Protein AF-A0A2R5EYV7-F1 (afdb_monomer)

Solvent-accessible surface area (backbone atoms only — not comparable to full-atom values): 8363 Å² total; per-residue (Å²): 87,67,22,79,66,60,85,45,44,35,50,74,49,74,46,53,93,52,94,85,43,70,82,85,53,56,38,84,47,73,46,68,49,42,72,44,98,85,73,46,80,43,66,80,74,88,76,57,93,84,57,88,71,84,75,57,55,58,73,84,78,84,57,76,91,74,38,46,76,32,93,91,77,49,80,28,80,89,76,71,81,70,74,93,64,77,94,73,91,72,91,82,86,85,89,82,85,83,87,81,86,62,95,78,89,81,89,85,85,85,84,91,70,81,88,130

Organism: NCBI:txid171404

Structure (mmCIF, N/CA/C/O backbone):
data_AF-A0A2R5EYV7-F1
#
_entry.id   AF-A0A2R5EYV7-F1
#
loop_
_atom_site.group_PDB
_atom_site.id
_atom_site.type_symbol
_atom_site.label_atom_id
_atom_site.label_alt_id
_atom_site.label_comp_id
_atom_site.label_asym_id
_atom_site.label_entity_id
_atom_site.label_seq_id
_atom_site.pdbx_PDB_ins_code
_atom_site.Cartn_x
_atom_site.Cartn_y
_atom_site.Cartn_z
_atom_site.occupancy
_atom_site.B_iso_or_equiv
_atom_site.auth_seq_id
_atom_site.auth_comp_id
_atom_site.auth_asym_id
_atom_site.auth_atom_id
_atom_site.pdbx_PDB_model_num
ATOM 1 N N . MET A 1 1 ? 11.777 6.879 -6.124 1.00 89.62 1 MET A N 1
ATOM 2 C CA . MET A 1 1 ? 10.976 7.570 -5.090 1.00 89.62 1 MET A CA 1
ATOM 3 C C . MET A 1 1 ? 10.982 6.688 -3.865 1.00 89.62 1 MET A C 1
ATOM 5 O O . MET A 1 1 ? 10.814 5.491 -4.036 1.00 89.62 1 MET A O 1
ATOM 9 N N . LYS A 1 2 ? 11.209 7.239 -2.675 1.00 93.44 2 LYS A N 1
ATOM 10 C CA . LYS A 1 2 ? 11.109 6.459 -1.438 1.00 93.44 2 LYS A CA 1
ATOM 11 C C . LYS A 1 2 ? 9.658 6.385 -0.973 1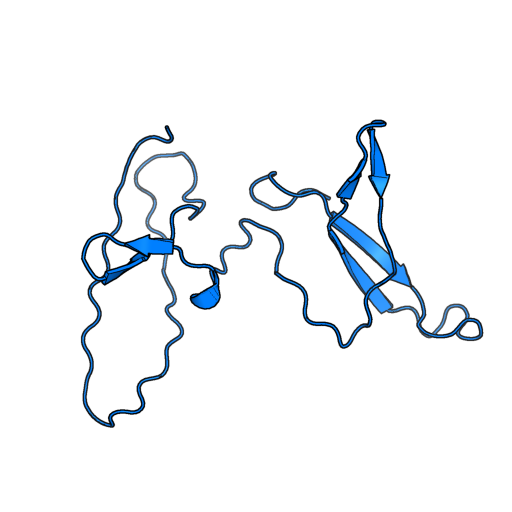.00 93.44 2 LYS A C 1
ATOM 13 O O . LYS A 1 2 ? 8.890 7.310 -1.250 1.00 93.44 2 LYS A O 1
ATOM 18 N N . SER A 1 3 ? 9.295 5.298 -0.303 1.00 92.81 3 SER A N 1
ATOM 19 C CA . SER A 1 3 ? 8.058 5.227 0.477 1.00 92.81 3 SER A CA 1
ATOM 20 C C . SER A 1 3 ? 8.075 6.253 1.626 1.00 92.81 3 SER A C 1
ATOM 22 O O . SER A 1 3 ? 9.154 6.716 2.011 1.00 92.81 3 SER A O 1
ATOM 24 N N . PRO A 1 4 ? 6.908 6.644 2.173 1.00 87.62 4 PRO A N 1
ATOM 25 C CA . PRO A 1 4 ? 6.814 7.554 3.318 1.00 87.62 4 PRO A CA 1
ATOM 26 C C . PRO A 1 4 ? 7.701 7.213 4.524 1.00 87.62 4 PRO A C 1
ATOM 28 O O . PRO A 1 4 ? 8.238 8.120 5.153 1.00 87.62 4 PRO A O 1
ATOM 31 N N . ASP A 1 5 ? 7.873 5.929 4.834 1.00 83.19 5 ASP A N 1
ATOM 32 C CA . ASP A 1 5 ? 8.739 5.441 5.918 1.00 83.19 5 ASP A CA 1
ATOM 33 C C . ASP A 1 5 ? 10.203 5.215 5.485 1.00 83.19 5 ASP A C 1
ATOM 35 O O . ASP A 1 5 ? 11.051 4.859 6.298 1.00 83.19 5 ASP A O 1
ATOM 39 N N . GLY A 1 6 ? 10.519 5.419 4.203 1.00 89.19 6 GLY A N 1
ATOM 40 C CA . GLY A 1 6 ? 11.861 5.280 3.640 1.00 89.19 6 GLY A CA 1
ATOM 41 C C . GLY A 1 6 ? 12.347 3.843 3.423 1.00 89.19 6 GLY A C 1
ATOM 42 O O . GLY A 1 6 ? 13.471 3.674 2.939 1.00 89.19 6 GLY A O 1
ATOM 43 N N . THR A 1 7 ? 11.541 2.826 3.741 1.00 89.44 7 THR A N 1
ATOM 44 C CA . THR A 1 7 ? 11.950 1.409 3.701 1.00 89.44 7 THR A CA 1
ATOM 45 C C . THR A 1 7 ? 11.947 0.813 2.293 1.00 89.44 7 THR A C 1
ATOM 47 O O . THR A 1 7 ? 12.676 -0.141 2.023 1.00 89.44 7 THR A O 1
ATOM 50 N N . GLU A 1 8 ? 11.200 1.410 1.363 1.00 94.94 8 GLU A N 1
ATOM 51 C CA . GLU A 1 8 ? 11.050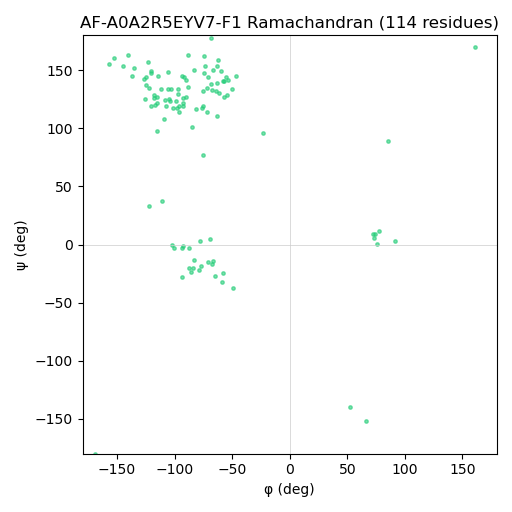 0.922 -0.004 1.00 94.94 8 GLU A CA 1
ATOM 52 C C . GLU A 1 8 ? 11.507 1.950 -1.044 1.00 94.94 8 GLU A C 1
ATOM 54 O O . GLU A 1 8 ? 11.327 3.163 -0.897 1.00 94.94 8 GLU A O 1
ATOM 59 N N . ASP A 1 9 ? 12.030 1.449 -2.163 1.00 96.50 9 ASP A N 1
ATOM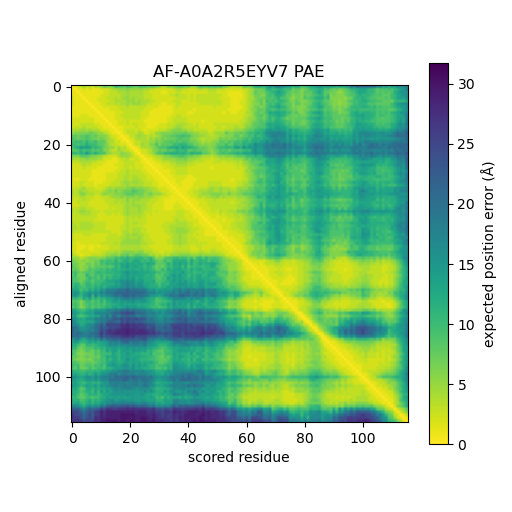 60 C CA . ASP A 1 9 ? 12.232 2.222 -3.385 1.00 96.50 9 ASP A CA 1
ATOM 61 C C . ASP A 1 9 ? 11.166 1.885 -4.416 1.00 96.50 9 ASP A C 1
ATOM 63 O O . ASP A 1 9 ? 10.918 0.728 -4.730 1.00 96.50 9 ASP A O 1
ATOM 67 N N . TRP A 1 10 ? 10.596 2.916 -5.017 1.00 96.31 10 TRP A N 1
ATOM 68 C CA . TRP A 1 10 ? 9.567 2.819 -6.038 1.00 96.31 10 TRP A CA 1
ATOM 69 C C . TRP A 1 10 ? 9.974 3.575 -7.297 1.00 96.31 10 TRP A C 1
ATOM 71 O O . TRP A 1 10 ? 10.566 4.662 -7.238 1.00 96.31 10 TRP A O 1
ATOM 81 N N . ILE A 1 11 ? 9.592 3.037 -8.451 1.00 95.31 11 ILE A N 1
ATOM 82 C CA . ILE A 1 11 ? 9.623 3.751 -9.726 1.00 95.31 11 ILE A CA 1
ATOM 83 C C . ILE A 1 11 ? 8.200 4.123 -10.124 1.00 95.31 11 ILE A C 1
ATOM 85 O O . ILE A 1 11 ? 7.293 3.297 -10.067 1.00 95.31 11 ILE A O 1
ATOM 89 N N . VAL A 1 12 ? 8.020 5.370 -10.553 1.00 94.19 12 VAL A N 1
ATOM 90 C CA . VAL A 1 12 ? 6.780 5.866 -11.152 1.00 94.19 12 VAL A CA 1
ATOM 91 C C . VAL A 1 12 ? 7.106 6.299 -12.569 1.00 94.19 12 VAL A C 1
ATOM 93 O O . VAL A 1 12 ? 8.075 7.025 -12.788 1.00 94.19 12 VAL A O 1
ATOM 96 N N . TYR A 1 13 ? 6.334 5.824 -13.538 1.00 93.56 13 TYR A N 1
ATOM 97 C CA . TYR A 1 13 ? 6.639 6.036 -14.947 1.00 93.56 13 TYR A CA 1
ATOM 98 C C . TYR A 1 13 ? 5.380 6.023 -15.811 1.00 93.56 13 TYR A C 1
ATOM 100 O O . TYR A 1 13 ? 4.331 5.507 -15.427 1.00 93.56 13 TYR A O 1
ATOM 108 N N . HIS A 1 14 ? 5.497 6.594 -17.008 1.00 92.94 14 HIS A N 1
ATOM 109 C CA . HIS A 1 14 ? 4.475 6.492 -18.040 1.00 92.94 14 HIS A CA 1
ATOM 110 C C . HIS A 1 14 ? 4.825 5.372 -19.014 1.00 92.94 14 HIS A C 1
ATOM 112 O O . HIS A 1 14 ? 5.928 5.351 -19.555 1.00 92.94 14 HIS A O 1
ATOM 118 N N . ALA A 1 15 ? 3.874 4.480 -19.284 1.00 91.06 15 ALA A N 1
ATOM 119 C CA . ALA A 1 15 ? 4.027 3.442 -20.299 1.00 91.06 15 ALA A CA 1
ATOM 120 C C . ALA A 1 15 ? 2.711 3.156 -21.022 1.00 91.06 15 ALA A C 1
ATOM 122 O O . ALA A 1 15 ? 1.624 3.339 -20.467 1.00 91.06 15 ALA A O 1
ATOM 123 N N . THR A 1 16 ? 2.815 2.683 -22.258 1.00 91.56 16 THR A N 1
ATOM 124 C CA . THR A 1 16 ? 1.686 2.160 -23.029 1.00 91.56 16 THR A CA 1
ATOM 125 C C . THR A 1 16 ? 1.499 0.668 -22.765 1.00 91.56 16 THR A C 1
ATOM 127 O O . THR A 1 16 ? 2.383 0.016 -22.208 1.00 91.56 16 THR A O 1
ATOM 130 N N . SER A 1 17 ? 0.330 0.124 -23.108 1.00 88.56 17 SER A N 1
ATOM 131 C CA . SER A 1 17 ? 0.088 -1.326 -23.024 1.00 88.56 17 SER A CA 1
ATOM 132 C C . SER A 1 17 ? 0.373 -2.028 -24.352 1.00 88.56 17 SER A C 1
ATOM 134 O O . SER A 1 17 ? 0.739 -3.200 -24.350 1.00 88.56 17 SER A O 1
ATOM 136 N N . GLY A 1 18 ? 0.231 -1.320 -25.475 1.00 86.19 18 GLY A N 1
ATOM 137 C CA . GLY A 1 18 ? 0.575 -1.794 -26.809 1.00 86.19 18 GLY A CA 1
ATOM 138 C C . GLY A 1 18 ? 1.857 -1.162 -27.351 1.00 86.19 18 GLY A C 1
ATOM 139 O O . GLY A 1 18 ? 2.163 0.003 -27.091 1.00 86.19 18 GLY A O 1
ATOM 140 N N . ILE A 1 19 ? 2.584 -1.921 -28.171 1.00 83.50 19 ILE A N 1
ATOM 141 C CA . ILE A 1 19 ? 3.760 -1.439 -28.918 1.00 83.50 19 ILE A CA 1
ATOM 142 C C . ILE A 1 19 ? 3.398 -0.366 -29.963 1.00 83.50 19 ILE A C 1
ATOM 144 O O . ILE A 1 19 ? 4.218 0.491 -30.274 1.00 83.50 19 ILE A O 1
ATOM 148 N N . ALA A 1 20 ? 2.164 -0.381 -30.477 1.00 88.19 20 ALA A N 1
ATOM 149 C CA . ALA A 1 20 ? 1.677 0.552 -31.497 1.00 88.19 20 ALA A CA 1
ATOM 150 C C . ALA A 1 20 ? 0.983 1.806 -30.923 1.00 88.19 20 ALA A C 1
ATOM 152 O O . ALA A 1 20 ? 0.560 2.676 -31.679 1.00 88.19 20 ALA A O 1
ATOM 153 N N . ASP A 1 21 ? 0.866 1.915 -29.598 1.00 85.56 21 ASP A N 1
ATOM 154 C CA . ASP A 1 21 ? 0.031 2.918 -28.918 1.00 85.56 21 ASP A CA 1
ATOM 155 C C . ASP A 1 21 ? 0.564 4.362 -29.010 1.00 85.56 21 ASP A C 1
ATOM 157 O O . ASP A 1 21 ? -0.160 5.320 -28.716 1.00 85.56 21 ASP A O 1
ATOM 161 N N . GLY A 1 22 ? 1.830 4.538 -29.399 1.00 80.56 22 GLY A N 1
ATOM 162 C CA . GLY A 1 22 ? 2.461 5.850 -29.520 1.00 80.56 22 GLY A CA 1
ATOM 163 C C . GLY A 1 22 ? 2.322 6.700 -28.248 1.00 80.56 22 GLY A C 1
ATOM 164 O O . GLY A 1 22 ? 2.451 6.216 -27.126 1.00 80.56 22 GLY A O 1
ATOM 165 N N . TRP A 1 23 ? 2.071 8.000 -28.405 1.00 83.00 23 TRP A N 1
ATOM 166 C CA . TRP A 1 23 ? 2.019 8.944 -27.279 1.00 83.00 23 TRP A CA 1
ATOM 167 C C . TRP A 1 23 ? 0.653 9.025 -26.577 1.00 83.00 23 TRP A C 1
ATOM 169 O O . TRP A 1 23 ? 0.589 9.410 -25.405 1.00 83.00 23 TRP A O 1
ATOM 179 N N . ASN A 1 24 ? -0.428 8.665 -27.279 1.00 81.62 24 ASN A N 1
ATOM 180 C CA . ASN A 1 24 ? -1.805 8.999 -26.897 1.00 81.62 24 ASN A CA 1
ATOM 181 C C . ASN A 1 24 ? -2.434 8.050 -25.862 1.00 81.62 24 ASN A C 1
ATOM 183 O O . ASN A 1 24 ? -3.459 8.399 -25.288 1.00 81.62 24 ASN A O 1
ATOM 187 N N . ASN A 1 25 ? -1.834 6.886 -25.585 1.00 86.06 25 ASN A N 1
ATOM 188 C CA . ASN A 1 25 ? -2.368 5.895 -24.633 1.00 86.06 25 ASN A CA 1
ATOM 189 C C . ASN A 1 25 ? -1.380 5.563 -23.498 1.00 86.06 25 ASN A C 1
ATOM 191 O O . ASN A 1 25 ? -1.288 4.430 -23.021 1.00 86.06 25 ASN A O 1
ATOM 195 N N . ARG A 1 26 ? -0.585 6.548 -23.071 1.00 90.88 26 ARG A N 1
ATOM 196 C CA . ARG A 1 26 ? 0.320 6.379 -21.928 1.00 90.88 26 ARG A CA 1
ATOM 197 C C . ARG A 1 26 ? -0.470 6.421 -20.629 1.00 90.88 26 ARG A C 1
ATOM 199 O O . ARG A 1 26 ? -1.250 7.339 -20.393 1.00 90.88 26 ARG A O 1
ATOM 206 N N . ARG A 1 27 ? -0.212 5.453 -19.759 1.00 90.69 27 ARG A N 1
ATOM 207 C CA . ARG A 1 27 ? -0.798 5.361 -18.421 1.00 90.69 27 ARG A CA 1
ATOM 208 C C . ARG A 1 27 ? 0.298 5.532 -17.384 1.00 90.69 27 ARG A C 1
ATOM 210 O O . ARG A 1 27 ? 1.436 5.129 -17.625 1.00 90.69 27 ARG A O 1
ATOM 217 N N . ALA A 1 28 ? -0.030 6.163 -16.261 1.00 92.12 28 ALA A N 1
ATOM 218 C CA . ALA A 1 28 ? 0.853 6.165 -15.103 1.00 92.12 28 ALA A CA 1
ATOM 219 C C . ALA A 1 28 ? 0.910 4.752 -14.510 1.00 92.12 28 ALA A C 1
ATOM 221 O O . ALA A 1 28 ? -0.108 4.063 -14.437 1.00 92.12 28 ALA A O 1
ATOM 222 N N . ARG A 1 29 ? 2.106 4.322 -14.121 1.00 93.75 29 ARG A N 1
ATOM 223 C CA . ARG A 1 29 ? 2.377 3.043 -13.463 1.00 93.75 29 ARG A CA 1
ATOM 224 C C . ARG A 1 29 ? 3.329 3.276 -12.300 1.00 93.75 29 ARG A C 1
ATOM 226 O O . ARG A 1 29 ? 4.142 4.201 -12.350 1.00 93.75 29 ARG A O 1
ATOM 233 N N . ALA A 1 30 ? 3.238 2.421 -11.291 1.00 93.88 30 ALA A N 1
ATOM 234 C CA . ALA A 1 30 ? 4.155 2.387 -10.163 1.00 93.88 30 ALA A CA 1
ATOM 235 C C . ALA A 1 30 ? 4.514 0.936 -9.830 1.00 93.88 30 ALA A C 1
ATOM 237 O O . ALA A 1 30 ? 3.675 0.048 -9.980 1.00 93.88 30 ALA A O 1
ATOM 238 N N . GLN A 1 31 ? 5.753 0.693 -9.406 1.00 94.62 31 GLN A N 1
ATOM 239 C CA . GLN A 1 31 ? 6.189 -0.615 -8.908 1.00 94.62 31 GLN A CA 1
ATOM 240 C C . GLN A 1 31 ? 7.413 -0.489 -8.000 1.00 94.62 31 GLN A C 1
ATOM 242 O O . GLN A 1 31 ? 8.187 0.467 -8.123 1.00 94.62 31 GLN A O 1
ATOM 247 N N . LEU A 1 32 ? 7.578 -1.475 -7.120 1.00 95.25 32 LEU A N 1
ATOM 248 C CA . LEU A 1 32 ? 8.740 -1.610 -6.253 1.00 95.25 32 LEU A CA 1
ATOM 249 C C . LEU A 1 32 ? 10.007 -1.832 -7.093 1.00 95.25 32 LEU A C 1
ATOM 251 O O . LEU A 1 32 ? 10.001 -2.566 -8.085 1.00 95.25 32 L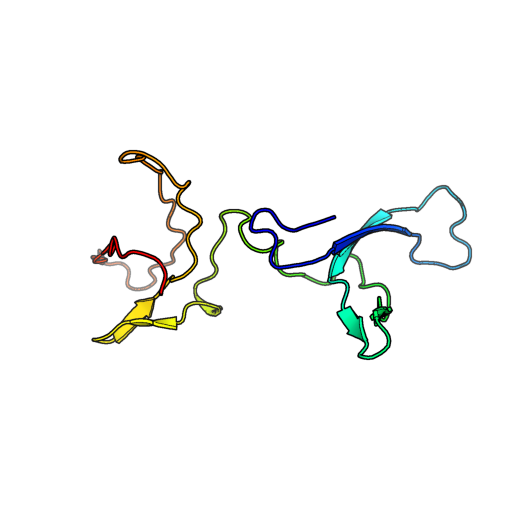EU A O 1
ATOM 255 N N . VAL A 1 33 ? 11.096 -1.190 -6.690 1.00 96.38 33 VAL A N 1
ATOM 256 C CA . VAL A 1 33 ? 12.441 -1.416 -7.210 1.00 96.38 33 VAL A CA 1
ATOM 257 C C . VAL A 1 33 ? 13.108 -2.450 -6.324 1.00 96.38 33 VAL A C 1
ATOM 259 O O . VAL A 1 33 ? 13.266 -2.245 -5.123 1.00 96.38 33 VAL A O 1
ATOM 262 N N . LEU A 1 34 ? 13.530 -3.554 -6.928 1.00 94.56 34 LEU A N 1
ATOM 263 C CA . LEU A 1 34 ? 14.374 -4.529 -6.256 1.00 94.56 34 LEU A CA 1
ATOM 264 C C . LEU A 1 34 ? 15.832 -4.174 -6.528 1.00 94.56 34 LEU A C 1
ATOM 266 O O . LEU A 1 34 ? 16.164 -3.733 -7.624 1.00 94.56 34 LEU A O 1
ATOM 270 N N . TRP A 1 35 ? 16.712 -4.380 -5.560 1.00 94.50 35 TRP A N 1
ATOM 271 C CA . TRP A 1 35 ? 18.142 -4.128 -5.725 1.00 94.50 35 TRP A CA 1
ATOM 272 C C . TRP A 1 35 ? 18.886 -5.457 -5.782 1.00 94.50 35 TRP A C 1
ATOM 274 O O . TRP A 1 35 ? 18.731 -6.297 -4.898 1.00 94.50 35 TRP A O 1
ATOM 284 N N . GLY A 1 36 ? 19.655 -5.671 -6.850 1.00 93.88 36 GLY A N 1
ATOM 285 C CA . GLY A 1 36 ? 20.520 -6.843 -6.964 1.00 93.88 36 GLY A CA 1
ATOM 286 C C . GLY A 1 36 ? 21.756 -6.723 -6.070 1.00 93.88 36 GLY A C 1
ATOM 287 O O . GLY A 1 36 ? 22.151 -5.622 -5.691 1.00 93.88 36 GLY A O 1
ATOM 288 N N . GLU A 1 37 ? 22.426 -7.845 -5.796 1.00 95.00 37 GLU A N 1
ATOM 289 C CA . GLU A 1 37 ? 23.687 -7.875 -5.026 1.00 95.00 37 GLU A CA 1
ATOM 290 C C . GLU A 1 37 ? 24.800 -7.021 -5.659 1.00 95.00 37 GLU A C 1
ATOM 292 O O . GLU A 1 37 ? 25.702 -6.541 -4.980 1.00 95.00 37 GLU A O 1
ATOM 297 N N . ASN A 1 38 ? 24.716 -6.789 -6.969 1.00 95.44 38 ASN A N 1
ATOM 298 C CA . ASN A 1 38 ? 25.615 -5.913 -7.717 1.00 95.44 38 ASN A CA 1
ATOM 299 C C . ASN A 1 38 ? 25.302 -4.412 -7.555 1.00 95.44 38 ASN A C 1
ATOM 301 O O . ASN A 1 38 ? 25.929 -3.587 -8.219 1.00 95.44 38 ASN A O 1
ATOM 305 N N . GLY A 1 39 ? 24.314 -4.053 -6.731 1.00 95.50 39 GLY A N 1
ATOM 306 C CA . GLY A 1 39 ? 23.891 -2.675 -6.492 1.00 95.50 39 GLY A CA 1
ATOM 307 C C . GLY A 1 39 ? 23.107 -2.042 -7.643 1.00 95.50 39 GLY A C 1
ATOM 308 O O . GLY A 1 39 ? 22.857 -0.839 -7.608 1.00 95.50 39 GLY A O 1
ATOM 309 N N . LEU A 1 40 ? 22.712 -2.810 -8.665 1.00 96.62 40 LEU A N 1
ATOM 310 C CA . LEU A 1 40 ? 21.892 -2.305 -9.766 1.00 96.62 40 LEU A CA 1
ATOM 311 C C . LEU A 1 40 ? 20.399 -2.542 -9.502 1.00 96.62 40 LEU A C 1
ATOM 313 O O . LEU A 1 40 ? 20.025 -3.581 -8.946 1.00 96.62 40 LEU A O 1
ATOM 317 N N . PRO A 1 41 ? 19.528 -1.614 -9.935 1.00 95.38 41 PRO A N 1
ATOM 318 C CA . PRO A 1 41 ? 18.096 -1.794 -9.805 1.00 95.38 41 PRO A CA 1
ATOM 319 C C . PRO A 1 41 ? 17.600 -2.866 -10.781 1.00 95.38 41 PRO A C 1
ATOM 321 O O . PRO A 1 41 ? 17.913 -2.869 -11.973 1.00 95.38 41 PRO A O 1
ATOM 324 N N . SER A 1 42 ? 16.764 -3.752 -10.267 1.00 95.06 42 SER A N 1
ATOM 325 C CA . SER A 1 42 ? 15.969 -4.718 -11.002 1.00 95.06 42 SER A CA 1
ATOM 326 C C . SER A 1 42 ? 14.509 -4.289 -10.936 1.00 95.06 42 SER A C 1
ATOM 328 O O . SER A 1 42 ? 13.849 -4.379 -9.901 1.00 95.06 42 SER A O 1
ATOM 330 N N . PHE A 1 43 ? 13.994 -3.800 -12.062 1.00 91.50 43 PHE A N 1
ATOM 331 C CA . PHE A 1 43 ? 12.599 -3.371 -12.159 1.00 91.50 43 PHE A CA 1
ATOM 332 C C . PHE A 1 43 ? 11.649 -4.538 -12.446 1.00 91.50 43 PHE A C 1
ATOM 334 O O . PHE A 1 43 ? 10.454 -4.429 -12.205 1.00 91.50 43 PHE A O 1
ATOM 341 N N . GLY A 1 44 ? 12.147 -5.663 -12.963 1.00 91.06 44 GLY A N 1
ATOM 342 C CA . GLY A 1 44 ? 11.293 -6.758 -13.419 1.00 91.06 44 GLY A CA 1
ATOM 343 C C . GLY A 1 44 ? 10.436 -6.374 -14.633 1.00 91.06 44 GLY A C 1
ATOM 344 O O . GLY A 1 44 ? 10.826 -5.546 -15.458 1.00 91.06 44 GLY A O 1
ATOM 345 N N . LYS A 1 45 ? 9.269 -7.014 -14.775 1.00 91.69 45 LYS A N 1
ATOM 346 C CA . LYS A 1 45 ? 8.320 -6.726 -15.861 1.00 91.69 45 LYS A CA 1
ATOM 347 C C . LYS A 1 45 ? 7.329 -5.635 -15.437 1.00 91.69 45 LYS A C 1
ATOM 349 O O . LYS A 1 45 ? 6.875 -5.667 -14.295 1.00 91.69 45 LYS A O 1
ATOM 354 N N . PRO A 1 46 ? 6.942 -4.714 -16.340 1.00 90.94 46 PRO A N 1
ATOM 355 C CA . PRO A 1 46 ? 5.847 -3.783 -16.091 1.00 90.94 46 PRO A CA 1
ATOM 356 C C . PRO A 1 46 ? 4.563 -4.516 -15.698 1.00 90.94 46 PRO A C 1
ATOM 358 O O . PRO A 1 46 ? 4.122 -5.425 -16.404 1.00 90.94 46 PRO A O 1
ATOM 361 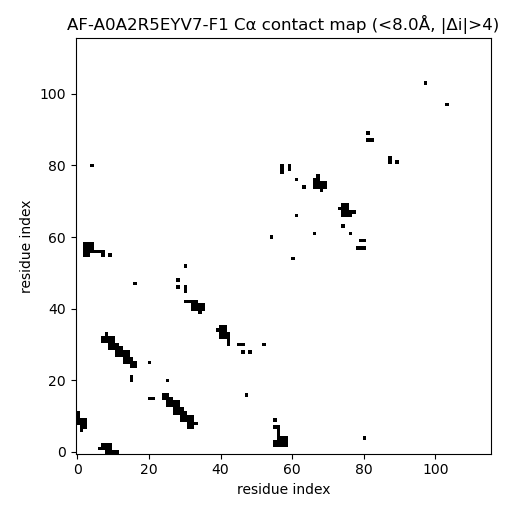N N . LEU A 1 47 ? 3.954 -4.100 -14.591 1.00 91.38 47 LEU A N 1
ATOM 362 C CA . LEU A 1 47 ? 2.677 -4.649 -14.137 1.00 91.38 47 LEU A CA 1
ATOM 363 C C . LEU A 1 47 ? 1.526 -4.120 -14.999 1.00 91.38 47 LEU A C 1
ATOM 365 O O . LEU A 1 47 ? 1.582 -2.987 -15.488 1.00 91.38 47 LEU A O 1
ATOM 369 N N . SER A 1 48 ? 0.488 -4.940 -15.199 1.00 91.06 48 SER A N 1
ATOM 370 C CA . SER A 1 48 ? -0.739 -4.507 -15.880 1.00 91.06 48 SER A CA 1
ATOM 371 C C . SER A 1 48 ? -1.421 -3.403 -15.075 1.00 91.06 48 SER A C 1
ATOM 373 O O . SER A 1 48 ? -1.307 -3.360 -13.854 1.00 91.06 48 SER A O 1
ATOM 375 N N . THR A 1 49 ? -2.190 -2.539 -15.739 1.00 91.06 49 THR A N 1
ATOM 376 C CA . THR A 1 49 ? -3.027 -1.562 -15.027 1.00 91.06 49 THR A CA 1
ATOM 377 C C . THR A 1 49 ? -4.158 -2.201 -14.228 1.00 91.06 49 THR A C 1
ATOM 379 O O . THR A 1 49 ? -4.733 -1.535 -13.378 1.00 91.06 49 THR A O 1
ATOM 382 N N . ASP A 1 50 ? -4.450 -3.475 -14.485 1.00 91.50 50 ASP A N 1
ATOM 383 C CA . ASP A 1 50 ? -5.466 -4.245 -13.760 1.00 91.50 50 ASP A CA 1
ATOM 384 C C . ASP A 1 50 ? -4.858 -5.042 -12.592 1.00 91.50 50 ASP A C 1
ATOM 386 O O . ASP A 1 50 ? -5.565 -5.730 -11.859 1.00 91.50 50 ASP A O 1
ATOM 390 N N . THR A 1 51 ? -3.533 -4.984 -12.419 1.00 90.44 51 THR A N 1
ATOM 391 C CA . THR A 1 51 ? -2.847 -5.629 -11.301 1.00 90.44 51 THR A CA 1
ATOM 392 C C . THR A 1 51 ? -2.948 -4.740 -10.069 1.00 90.44 51 THR A C 1
ATOM 394 O O . THR A 1 51 ? -2.391 -3.643 -10.045 1.00 90.44 51 THR A O 1
ATOM 397 N N . ALA A 1 52 ? -3.622 -5.231 -9.030 1.00 89.81 52 ALA A N 1
ATOM 398 C CA . ALA A 1 52 ? -3.549 -4.617 -7.713 1.00 89.81 52 ALA A CA 1
ATOM 399 C C . ALA A 1 52 ? -2.113 -4.722 -7.179 1.00 89.81 52 ALA A C 1
ATOM 401 O O . ALA A 1 52 ? -1.497 -5.788 -7.228 1.00 89.81 52 ALA A O 1
ATOM 402 N N . ILE A 1 53 ? -1.592 -3.606 -6.682 1.00 89.94 53 ILE A N 1
ATOM 403 C CA . ILE A 1 53 ? -0.282 -3.514 -6.040 1.00 89.94 53 ILE A CA 1
ATOM 404 C C . ILE A 1 53 ? -0.473 -3.005 -4.612 1.00 89.94 53 ILE A C 1
ATOM 406 O O . ILE A 1 53 ? -1.414 -2.240 -4.376 1.00 89.94 53 ILE A O 1
ATOM 410 N N . PRO A 1 54 ? 0.387 -3.406 -3.661 1.00 86.06 54 PRO A N 1
ATOM 411 C CA . PRO A 1 54 ? 0.365 -2.811 -2.335 1.00 86.06 54 PRO A CA 1
ATOM 412 C C . PRO A 1 54 ? 0.621 -1.304 -2.437 1.00 86.06 54 PRO A C 1
ATOM 414 O O . PRO A 1 54 ? 1.324 -0.831 -3.335 1.00 86.06 54 PRO A O 1
ATOM 417 N N . VAL A 1 55 ? 0.036 -0.542 -1.515 1.00 87.44 55 VAL A N 1
ATOM 418 C CA . VAL A 1 55 ? 0.409 0.865 -1.344 1.00 87.44 55 VAL A CA 1
ATOM 419 C C . VAL A 1 55 ? 1.850 0.948 -0.830 1.00 87.44 55 VAL A C 1
ATOM 421 O O . VAL A 1 55 ? 2.267 0.041 -0.109 1.00 87.44 55 VAL A O 1
ATOM 424 N N . PRO A 1 56 ? 2.607 2.013 -1.152 1.00 89.69 56 PRO A N 1
ATOM 425 C CA . PRO A 1 56 ? 3.941 2.199 -0.594 1.00 89.69 56 PRO A CA 1
ATOM 426 C C . PRO A 1 56 ? 3.925 2.148 0.936 1.00 89.69 56 PRO A C 1
ATOM 428 O O . PRO A 1 56 ? 3.003 2.690 1.562 1.00 89.69 56 PRO A O 1
ATOM 431 N N . SER A 1 57 ? 4.947 1.541 1.534 1.00 85.62 57 SER A N 1
ATOM 432 C CA . SER A 1 57 ? 5.036 1.392 2.987 1.00 85.62 57 SER A CA 1
ATOM 433 C C . SER A 1 57 ? 4.937 2.738 3.719 1.00 85.62 57 SER A C 1
ATOM 435 O O . SER A 1 57 ? 5.355 3.786 3.229 1.00 85.62 57 SER A O 1
ATOM 437 N N . GLY A 1 58 ? 4.292 2.756 4.883 1.00 80.62 58 GLY A N 1
ATOM 438 C CA . GLY A 1 58 ? 4.069 3.993 5.638 1.00 80.62 58 GLY A CA 1
ATOM 439 C C . GLY A 1 58 ? 3.032 4.961 5.041 1.00 80.62 58 GLY A C 1
ATOM 440 O O . GLY A 1 58 ? 2.877 6.063 5.559 1.00 80.62 58 GLY A O 1
ATOM 441 N N . SER A 1 59 ? 2.262 4.578 4.011 1.00 83.81 59 SER A N 1
ATOM 442 C CA . SER A 1 59 ? 1.171 5.417 3.457 1.00 83.81 59 SER A CA 1
ATOM 443 C C . SER A 1 59 ? -0.051 5.577 4.382 1.00 83.81 59 SER A C 1
ATOM 445 O O . SER A 1 59 ? -1.055 6.158 3.978 1.00 83.81 59 SER A O 1
ATOM 447 N N . GLY A 1 60 ? -0.002 5.051 5.611 1.00 81.00 60 GLY A N 1
ATOM 448 C CA . GLY A 1 60 ? -1.088 5.165 6.591 1.00 81.00 60 GLY A CA 1
ATOM 449 C C . GLY A 1 60 ? -2.272 4.221 6.353 1.00 81.00 60 GLY A C 1
ATOM 450 O O . GLY A 1 60 ? -3.312 4.381 6.987 1.00 81.00 60 GLY A O 1
ATOM 451 N N . ILE A 1 61 ? -2.130 3.238 5.456 1.00 84.12 61 ILE A N 1
ATOM 452 C CA . ILE A 1 61 ? -3.114 2.173 5.226 1.00 84.12 61 ILE A CA 1
ATOM 453 C C . ILE A 1 61 ? -2.477 0.846 5.625 1.00 84.12 61 ILE A C 1
ATOM 455 O O . ILE A 1 61 ? -1.465 0.447 5.053 1.00 84.12 61 ILE A O 1
ATOM 459 N N . PHE A 1 62 ? -3.104 0.152 6.572 1.00 84.06 62 PHE A N 1
ATOM 460 C CA . PHE A 1 62 ? -2.646 -1.135 7.086 1.00 84.06 62 PHE A CA 1
ATOM 461 C C . PHE A 1 62 ? -3.728 -2.179 6.836 1.00 84.06 62 PHE A C 1
ATOM 463 O O . PHE A 1 62 ? -4.865 -2.028 7.285 1.00 84.06 62 PHE A O 1
ATOM 470 N N . LEU A 1 63 ? -3.389 -3.214 6.069 1.00 85.88 63 LEU A N 1
ATOM 471 C CA . LEU A 1 63 ? -4.330 -4.272 5.714 1.00 85.88 63 LEU A CA 1
ATOM 472 C C . LEU A 1 63 ? -4.310 -5.364 6.782 1.00 85.88 63 LEU A C 1
ATOM 474 O O . LEU A 1 63 ? -3.243 -5.805 7.201 1.00 85.88 63 LEU A O 1
ATOM 478 N N . ALA A 1 64 ? -5.492 -5.828 7.190 1.00 89.12 64 ALA A N 1
ATOM 479 C CA . ALA A 1 64 ? -5.628 -6.887 8.191 1.00 89.12 64 ALA A CA 1
ATOM 480 C C . ALA A 1 64 ? -4.930 -8.195 7.775 1.00 89.12 64 ALA A C 1
ATOM 482 O O . ALA A 1 64 ? -4.402 -8.901 8.624 1.00 89.12 64 ALA A O 1
ATOM 483 N N . GLU A 1 65 ? -4.884 -8.497 6.476 1.00 88.00 65 GLU A N 1
ATOM 484 C CA . GLU A 1 65 ? -4.189 -9.669 5.921 1.00 88.00 65 GLU A CA 1
ATOM 485 C C . GLU A 1 65 ? -2.659 -9.610 6.044 1.00 88.00 65 GLU A C 1
ATOM 487 O O . GLU A 1 65 ? -2.000 -10.639 5.929 1.00 88.00 65 GLU A O 1
ATOM 492 N N . HIS A 1 66 ? -2.101 -8.423 6.298 1.00 84.69 66 HIS A N 1
ATOM 493 C CA . HIS A 1 66 ? -0.673 -8.219 6.546 1.00 84.69 66 HIS A CA 1
ATOM 494 C C . HIS A 1 66 ? -0.349 -8.042 8.034 1.00 84.69 66 HIS A C 1
ATOM 496 O O . HIS A 1 66 ? 0.812 -7.841 8.382 1.00 84.69 66 HIS A O 1
ATOM 502 N N . ALA A 1 67 ? -1.352 -8.081 8.914 1.00 87.50 67 ALA A N 1
ATOM 503 C CA . ALA A 1 67 ? -1.131 -7.927 10.342 1.00 87.50 67 ALA A CA 1
ATOM 504 C C . ALA A 1 67 ? -0.434 -9.162 10.927 1.00 87.50 67 ALA A C 1
ATOM 506 O O . ALA A 1 67 ? -0.720 -10.304 10.554 1.00 87.50 67 ALA A O 1
ATOM 507 N N . GLY A 1 68 ? 0.440 -8.928 11.904 1.00 88.56 68 GLY A N 1
ATOM 508 C CA . GLY A 1 68 ? 0.950 -9.985 12.764 1.00 88.56 68 GLY A CA 1
ATOM 509 C C . GLY A 1 68 ? -0.142 -10.536 13.686 1.00 88.56 68 GLY A C 1
ATOM 510 O O . GLY A 1 68 ? -1.278 -10.059 13.719 1.00 88.56 68 GLY A O 1
ATOM 511 N N . THR A 1 69 ? 0.214 -11.538 14.486 1.00 91.00 69 THR A N 1
ATOM 512 C CA . THR A 1 69 ? -0.665 -12.056 15.544 1.00 91.00 69 THR A CA 1
ATOM 513 C C . THR A 1 69 ? -0.267 -11.448 16.884 1.00 91.00 69 THR A C 1
ATOM 515 O O . THR A 1 69 ? 0.881 -11.582 17.300 1.00 91.00 69 THR A O 1
ATOM 518 N N . ALA A 1 70 ? -1.208 -10.794 17.561 1.00 86.50 70 ALA A N 1
ATOM 519 C CA . ALA A 1 70 ? -1.005 -10.281 18.913 1.00 86.50 70 ALA A CA 1
ATOM 520 C C . ALA A 1 70 ? -1.003 -11.416 19.952 1.00 86.50 70 ALA A C 1
ATOM 522 O O . ALA A 1 70 ? -1.665 -12.447 19.768 1.00 86.50 70 ALA A O 1
ATOM 523 N N . GLU A 1 71 ? -0.314 -11.206 21.077 1.00 80.56 71 GLU A N 1
ATOM 524 C CA . GLU A 1 71 ? -0.432 -12.095 22.234 1.00 80.56 71 GLU A CA 1
ATOM 525 C C . GLU A 1 71 ? -1.901 -12.178 22.683 1.00 80.56 71 GLU A C 1
ATOM 527 O O . GLU A 1 71 ? -2.569 -11.166 22.880 1.00 80.56 71 GLU A O 1
ATOM 532 N N . GLY A 1 72 ? -2.430 -13.399 22.809 1.00 82.25 72 GLY A N 1
ATOM 533 C CA . GLY A 1 72 ? -3.832 -13.630 23.180 1.00 82.25 72 GLY A CA 1
ATOM 534 C C . GLY A 1 72 ? -4.819 -13.751 22.014 1.00 82.25 72 GLY A C 1
ATOM 535 O O . GLY A 1 72 ? -6.005 -13.957 22.263 1.00 82.25 72 GLY A O 1
ATOM 536 N N . GLY A 1 73 ? -4.352 -13.707 20.762 1.00 81.19 73 GLY A N 1
ATOM 537 C CA . GLY A 1 73 ? -5.197 -13.931 19.586 1.00 81.19 73 GLY A CA 1
ATOM 538 C C . GLY A 1 73 ? -5.909 -12.654 19.147 1.00 81.19 73 GLY A C 1
ATOM 539 O O . GLY A 1 73 ? -7.031 -12.364 19.551 1.00 81.19 73 GLY A O 1
ATOM 540 N N . GLY A 1 74 ? -5.242 -11.895 18.284 1.00 89.19 74 GLY A N 1
ATOM 541 C CA . GLY A 1 74 ? -5.734 -10.661 17.677 1.00 89.19 74 GLY A CA 1
ATOM 542 C C . GLY A 1 74 ? -4.812 -10.223 16.540 1.00 89.19 74 GLY A C 1
ATOM 543 O O . GLY A 1 74 ? -3.818 -10.893 16.260 1.00 89.19 74 GLY A O 1
ATOM 544 N N . LEU A 1 75 ? -5.136 -9.104 15.892 1.00 91.75 75 LEU A N 1
ATOM 545 C CA . LEU A 1 75 ? -4.298 -8.516 14.843 1.00 91.75 75 LEU A CA 1
ATOM 546 C C . LEU A 1 75 ? -3.301 -7.534 15.468 1.00 91.75 75 LEU A C 1
ATOM 548 O O . LEU A 1 75 ? -3.710 -6.632 16.200 1.00 91.75 75 LEU A O 1
ATOM 552 N N . LEU A 1 76 ? -2.013 -7.707 15.169 1.00 89.44 76 LEU A N 1
ATOM 553 C CA . LEU A 1 76 ? -0.934 -6.809 15.578 1.00 89.44 76 LEU A CA 1
ATOM 554 C C . LEU A 1 76 ? -0.468 -5.964 14.387 1.00 89.44 76 LEU A C 1
ATOM 556 O O . LEU A 1 76 ? -0.070 -6.505 13.356 1.00 89.44 76 LEU A O 1
ATOM 560 N N . PHE A 1 77 ? -0.478 -4.644 14.559 1.00 86.38 77 PHE A N 1
ATOM 561 C CA . PHE A 1 77 ? 0.060 -3.677 13.603 1.00 86.38 77 PHE A CA 1
ATOM 562 C C . PHE A 1 77 ? 1.250 -2.964 14.255 1.00 86.38 77 PHE A C 1
ATOM 564 O O . PHE A 1 77 ? 1.060 -2.056 15.061 1.00 86.38 77 PHE A O 1
ATOM 571 N N . ASP A 1 78 ? 2.466 -3.411 13.953 1.00 76.38 78 ASP A N 1
ATOM 572 C CA . ASP A 1 78 ? 3.710 -2.981 14.614 1.00 76.38 78 ASP A CA 1
ATOM 573 C C . ASP A 1 78 ? 4.355 -1.731 13.988 1.00 76.38 78 ASP A C 1
ATOM 575 O O . ASP A 1 78 ? 5.111 -1.024 14.646 1.00 76.38 78 ASP A O 1
ATOM 579 N N . SER A 1 79 ? 4.014 -1.423 12.738 1.00 69.56 79 SER A N 1
ATOM 580 C CA . SER A 1 79 ? 4.703 -0.415 11.925 1.00 69.56 79 SER A CA 1
ATOM 581 C C . SER A 1 79 ? 3.848 0.824 11.656 1.00 69.56 79 SER A C 1
ATOM 583 O O . SER A 1 79 ? 3.863 1.371 10.553 1.00 69.56 79 SER A O 1
ATOM 585 N N . LEU A 1 80 ? 3.053 1.265 12.636 1.00 72.88 80 LEU A N 1
ATOM 586 C CA . LEU A 1 80 ? 2.300 2.517 12.514 1.00 72.88 80 LEU A CA 1
ATOM 587 C C . LEU A 1 80 ? 3.291 3.693 12.611 1.00 72.88 80 LEU A C 1
ATOM 589 O O . LEU A 1 80 ? 3.856 3.895 13.687 1.00 72.88 80 LEU A O 1
ATOM 593 N N . PRO A 1 81 ? 3.508 4.493 11.546 1.00 63.50 81 PRO A N 1
ATOM 594 C CA . PRO A 1 81 ? 4.407 5.635 11.582 1.00 63.50 81 PRO A CA 1
ATOM 595 C C . PRO A 1 81 ? 3.716 6.766 12.344 1.00 63.50 81 PRO A C 1
ATOM 597 O O . PRO A 1 81 ? 3.165 7.704 11.769 1.00 63.50 81 PRO A O 1
ATOM 600 N N . LEU A 1 82 ? 3.694 6.652 13.666 1.00 64.19 82 LEU A N 1
ATOM 601 C CA . LEU A 1 82 ? 3.365 7.762 14.540 1.00 64.19 82 LEU A CA 1
ATOM 602 C C . LEU A 1 82 ? 4.597 8.666 14.540 1.00 64.19 82 LEU A C 1
ATOM 604 O O . LEU A 1 82 ? 5.698 8.216 14.854 1.00 64.19 82 LEU A O 1
ATOM 608 N N . GLY A 1 83 ? 4.435 9.912 14.091 1.00 55.66 83 GLY A N 1
ATOM 609 C CA . GLY A 1 83 ? 5.546 10.854 13.979 1.00 55.66 83 GLY A CA 1
ATOM 610 C C . GLY A 1 83 ? 6.347 10.922 15.281 1.00 55.66 83 GLY A C 1
ATOM 611 O O . GLY A 1 83 ? 5.770 11.016 16.364 1.00 55.66 83 GLY A O 1
ATOM 612 N N . ALA A 1 84 ? 7.676 10.868 15.181 1.00 51.62 84 ALA A N 1
ATOM 613 C CA . ALA A 1 84 ? 8.552 11.027 16.335 1.00 51.62 84 ALA A CA 1
ATOM 614 C C . ALA A 1 84 ? 8.369 12.439 16.923 1.00 51.62 84 ALA A C 1
ATOM 616 O O . ALA A 1 84 ? 8.718 13.438 16.292 1.00 51.62 84 ALA A O 1
ATOM 617 N N . GLY A 1 85 ? 7.782 12.531 18.117 1.00 55.75 85 GLY A N 1
ATOM 618 C CA . GLY A 1 85 ? 7.470 13.801 18.771 1.00 55.75 85 GLY A CA 1
ATOM 619 C C . GLY A 1 85 ? 6.418 13.663 19.871 1.00 55.75 85 GLY A C 1
ATOM 620 O O . GLY A 1 85 ? 5.814 12.608 20.039 1.00 55.75 85 GLY A O 1
ATOM 621 N N . ALA A 1 86 ? 6.230 14.735 20.649 1.00 54.81 86 ALA A N 1
ATOM 622 C CA . ALA A 1 86 ? 5.298 14.795 21.778 1.00 54.81 86 ALA A CA 1
ATOM 623 C C . ALA A 1 86 ? 3.910 14.221 21.436 1.00 54.81 86 ALA A C 1
ATOM 625 O O . ALA A 1 86 ? 3.435 14.413 20.321 1.00 54.81 86 ALA A O 1
ATOM 626 N N . ALA A 1 87 ? 3.279 13.567 22.422 1.00 62.22 87 ALA A N 1
ATOM 627 C CA . ALA A 1 87 ? 1.983 12.881 22.350 1.00 62.22 87 ALA A CA 1
ATOM 628 C C . ALA A 1 87 ? 1.067 13.381 21.215 1.00 62.22 87 ALA A C 1
ATOM 630 O O . ALA A 1 87 ? 0.356 14.378 21.356 1.00 62.22 87 ALA A O 1
ATOM 631 N N . GLN A 1 88 ? 1.099 12.680 20.080 1.00 66.38 88 GLN A N 1
ATOM 632 C CA . GLN A 1 88 ? 0.344 13.049 18.891 1.00 66.38 88 GLN A CA 1
ATOM 633 C C . GLN A 1 88 ? -0.966 12.261 18.844 1.00 66.38 88 GLN A C 1
ATOM 635 O O . GLN A 1 88 ? -0.974 11.032 18.793 1.00 66.38 88 GLN A O 1
ATOM 640 N N . GLN A 1 89 ? -2.094 12.972 18.859 1.00 73.44 89 GLN A N 1
ATOM 641 C CA . GLN A 1 89 ? -3.398 12.364 18.608 1.00 73.44 89 GLN A CA 1
ATOM 642 C C . GLN A 1 89 ? -3.550 12.107 17.109 1.00 73.44 89 GLN A C 1
ATOM 644 O O . GLN A 1 89 ? -3.568 13.048 16.317 1.00 73.44 89 GLN A O 1
ATOM 649 N N . THR A 1 90 ? -3.680 10.836 16.733 1.00 75.00 90 THR A N 1
ATOM 650 C CA . THR A 1 90 ? -3.877 10.420 15.340 1.00 75.00 90 THR A CA 1
ATOM 651 C C . THR A 1 90 ? -5.227 9.719 15.213 1.00 75.00 90 THR A C 1
ATOM 653 O O . THR A 1 90 ? -5.489 8.785 15.974 1.00 75.00 90 THR A O 1
ATOM 656 N N . PRO A 1 91 ? -6.112 10.148 14.295 1.00 81.94 91 PRO A N 1
ATOM 657 C CA . PRO A 1 91 ? -7.366 9.448 14.062 1.00 81.94 91 PRO A CA 1
ATOM 658 C C . PRO A 1 91 ? -7.100 8.072 13.443 1.00 81.94 91 PRO A C 1
ATOM 660 O O . PRO A 1 91 ? -6.355 7.953 12.472 1.00 81.94 91 PRO A O 1
ATOM 663 N N . LEU A 1 92 ? -7.754 7.041 13.977 1.00 84.00 92 LEU A N 1
ATOM 664 C CA . LEU A 1 92 ? -7.770 5.700 13.402 1.00 84.00 92 LEU A CA 1
ATOM 665 C C . LEU A 1 92 ? -9.123 5.463 12.728 1.00 84.00 92 LEU A C 1
ATOM 667 O O . LEU A 1 92 ? -10.166 5.560 13.375 1.00 84.00 92 LEU A O 1
ATOM 671 N N . LEU A 1 93 ? -9.108 5.122 11.440 1.00 87.88 93 LEU A N 1
ATOM 672 C CA . LEU A 1 93 ? -10.288 4.629 10.735 1.00 87.88 93 LEU A CA 1
ATOM 673 C C . LEU A 1 93 ? -10.193 3.109 10.614 1.00 87.88 93 LEU A C 1
ATOM 675 O O . LEU A 1 93 ? -9.295 2.592 9.955 1.00 87.88 93 LEU A O 1
ATOM 679 N N . LEU A 1 94 ? -11.144 2.398 11.216 1.00 89.44 94 LEU A N 1
ATOM 680 C CA . LEU A 1 94 ? -11.258 0.951 11.082 1.00 89.44 94 LEU A CA 1
ATOM 681 C C . LEU A 1 94 ? -12.307 0.601 10.025 1.00 89.44 94 LEU A C 1
ATOM 683 O O . LEU A 1 94 ? -13.495 0.868 10.207 1.00 89.44 94 LEU A O 1
ATOM 687 N N . HIS A 1 95 ? -11.878 -0.055 8.950 1.00 91.00 95 HIS A N 1
ATOM 688 C CA . HIS A 1 95 ? -12.788 -0.684 8.000 1.00 91.00 95 HIS A CA 1
ATOM 689 C C . HIS A 1 95 ? -12.999 -2.150 8.393 1.00 91.00 95 HIS A C 1
ATOM 691 O O . HIS A 1 95 ? -12.048 -2.927 8.437 1.00 91.00 95 HIS A O 1
ATOM 697 N N . TYR A 1 96 ? -14.241 -2.528 8.693 1.00 90.69 96 TYR A N 1
ATOM 698 C CA . TYR A 1 96 ? -14.598 -3.884 9.109 1.00 90.69 96 TYR A CA 1
ATOM 699 C C . TYR A 1 96 ? -15.932 -4.317 8.496 1.00 90.69 96 TYR A C 1
ATOM 701 O O . TYR A 1 96 ? -16.735 -3.493 8.056 1.00 90.69 96 TYR A O 1
ATOM 709 N N . ARG A 1 97 ? -16.191 -5.627 8.508 1.00 92.62 97 ARG A N 1
ATOM 710 C CA . ARG A 1 97 ? -17.495 -6.209 8.181 1.00 92.62 97 ARG A CA 1
ATOM 711 C C . ARG A 1 97 ? -17.941 -7.103 9.327 1.00 92.62 97 ARG A C 1
ATOM 713 O O . ARG A 1 97 ? -17.236 -8.041 9.680 1.00 92.62 97 ARG A O 1
ATOM 720 N N . ASN A 1 98 ? -19.135 -6.849 9.852 1.00 92.38 98 ASN A N 1
ATOM 721 C CA . ASN A 1 98 ? -19.804 -7.747 10.783 1.00 92.38 98 ASN A CA 1
ATOM 722 C C . ASN A 1 98 ? -20.978 -8.438 10.074 1.00 92.38 98 ASN A C 1
ATOM 724 O O . ASN A 1 98 ? -21.891 -7.774 9.589 1.00 92.38 98 ASN A O 1
ATOM 728 N N . ALA A 1 99 ? -20.936 -9.767 9.986 1.00 93.56 99 ALA A N 1
ATOM 729 C CA . ALA A 1 99 ? -21.971 -10.568 9.335 1.00 93.56 99 ALA A CA 1
ATOM 730 C C . ALA A 1 99 ? -22.955 -11.222 10.322 1.00 93.56 99 ALA A C 1
ATOM 732 O O . ALA A 1 99 ? -23.888 -11.884 9.877 1.00 93.56 99 ALA A O 1
ATOM 733 N N . THR A 1 100 ? -22.762 -11.066 11.638 1.00 90.81 100 THR A N 1
ATOM 734 C CA . THR A 1 100 ? -23.564 -11.776 12.651 1.00 90.81 100 THR A CA 1
ATOM 735 C C . THR A 1 100 ? -24.957 -11.179 12.844 1.00 90.81 100 THR A C 1
ATOM 737 O O . THR A 1 100 ? -25.833 -11.845 13.386 1.00 90.81 100 THR A O 1
ATOM 740 N N . GLY A 1 101 ? -25.171 -9.930 12.416 1.00 89.38 101 GLY A N 1
ATOM 741 C CA . GLY A 1 101 ? -26.429 -9.202 12.619 1.00 89.38 101 GLY A CA 1
ATOM 742 C C . GLY A 1 101 ? -26.656 -8.727 14.059 1.00 89.38 101 GLY A C 1
ATOM 743 O O . GLY A 1 101 ? -27.718 -8.190 14.358 1.00 89.38 101 GLY A O 1
ATOM 744 N N . THR A 1 102 ? -25.668 -8.901 14.938 1.00 93.44 102 THR A N 1
ATOM 745 C CA . THR A 1 102 ? -25.665 -8.421 16.325 1.00 93.44 102 THR A CA 1
ATOM 746 C C . THR A 1 102 ? -24.459 -7.527 16.559 1.00 93.44 102 THR A C 1
ATOM 748 O O . THR A 1 102 ? -23.448 -7.674 15.872 1.00 93.44 102 THR A O 1
ATOM 751 N N . ASP A 1 103 ? -24.520 -6.654 17.560 1.00 92.31 103 ASP A N 1
ATOM 752 C CA . ASP A 1 103 ? -23.382 -5.805 17.914 1.00 92.31 103 ASP A CA 1
ATOM 753 C C . ASP A 1 103 ? -22.145 -6.643 18.268 1.00 92.31 103 ASP A C 1
ATOM 755 O O . ASP A 1 103 ? -22.234 -7.689 18.917 1.00 92.31 103 ASP A O 1
ATOM 759 N N . ALA A 1 104 ? -20.982 -6.169 17.823 1.00 87.56 104 ALA A N 1
ATOM 760 C CA . ALA A 1 104 ? -19.682 -6.748 18.127 1.00 87.56 104 ALA A CA 1
ATOM 761 C C . ALA A 1 104 ? -18.812 -5.684 18.801 1.00 87.56 104 ALA A C 1
ATOM 763 O O . ALA A 1 104 ? -18.750 -4.544 18.341 1.00 87.56 104 ALA A O 1
ATOM 764 N N . ALA A 1 105 ? -18.132 -6.062 19.882 1.00 87.75 105 ALA A N 1
ATOM 765 C CA . ALA A 1 105 ? -17.163 -5.205 20.550 1.00 87.75 105 ALA A CA 1
ATOM 766 C C . ALA A 1 105 ? -15.751 -5.548 20.065 1.00 87.75 105 ALA A C 1
ATOM 768 O O . ALA A 1 105 ? -15.373 -6.718 20.021 1.00 87.75 105 ALA A O 1
ATOM 769 N N . LEU A 1 106 ? -14.966 -4.522 19.739 1.00 87.00 106 LEU A N 1
ATOM 770 C CA . LEU A 1 106 ? -13.542 -4.652 19.456 1.00 87.00 106 LEU A CA 1
ATOM 771 C C . LEU A 1 106 ? -12.747 -3.970 20.565 1.00 87.00 106 LEU A C 1
ATOM 773 O O . LEU A 1 106 ? -13.039 -2.834 20.939 1.00 87.00 106 LEU A O 1
ATOM 777 N N . ARG A 1 107 ? -11.718 -4.656 21.058 1.00 88.00 107 ARG A N 1
ATOM 778 C CA . ARG A 1 107 ? -10.715 -4.067 21.941 1.00 88.00 107 ARG A CA 1
ATOM 779 C C . ARG A 1 107 ? -9.551 -3.566 21.093 1.00 88.00 107 ARG A C 1
ATOM 781 O O . ARG A 1 107 ? -9.009 -4.320 20.293 1.00 88.00 107 ARG A O 1
ATOM 788 N N . LEU A 1 108 ? -9.201 -2.298 21.269 1.00 87.44 108 LEU A N 1
ATOM 789 C CA . LEU A 1 108 ? -8.062 -1.660 20.621 1.00 87.44 108 LEU A CA 1
ATOM 790 C C . LEU A 1 108 ? -7.059 -1.269 21.699 1.00 87.44 108 LEU A C 1
ATOM 792 O O . LEU A 1 108 ? -7.420 -0.592 22.662 1.00 87.44 108 LEU A O 1
ATOM 796 N N . GLU A 1 109 ? -5.816 -1.698 21.527 1.00 85.62 109 GLU A N 1
ATOM 797 C CA . GLU A 1 109 ? -4.704 -1.347 22.402 1.00 85.62 109 GLU A CA 1
ATOM 798 C C . GLU A 1 109 ? -3.586 -0.738 21.565 1.00 85.62 109 GLU A C 1
ATOM 800 O O . GLU A 1 109 ? -3.282 -1.220 20.476 1.00 85.62 109 GLU A O 1
ATOM 805 N N . ALA A 1 110 ? -2.991 0.338 22.073 1.00 80.75 110 ALA A N 1
ATOM 806 C CA . ALA A 1 110 ? -1.800 0.943 21.502 1.00 80.75 110 ALA A CA 1
ATOM 807 C C . ALA A 1 110 ? -0.679 0.826 22.534 1.00 80.75 110 ALA A C 1
ATOM 809 O O . ALA A 1 110 ? -0.806 1.335 23.650 1.00 80.75 110 ALA A O 1
ATOM 810 N N . HIS A 1 111 ? 0.409 0.152 22.170 1.00 73.44 111 HIS A N 1
ATOM 811 C CA . HIS A 1 111 ? 1.593 0.039 23.013 1.00 73.44 111 HIS A CA 1
ATOM 812 C C . HIS A 1 111 ? 2.602 1.106 22.576 1.00 73.44 111 HIS A C 1
ATOM 814 O O . HIS A 1 111 ? 3.094 1.075 21.454 1.00 73.44 111 HIS A O 1
ATOM 820 N N . GLY A 1 112 ? 2.886 2.077 23.446 1.00 58.56 112 GLY A N 1
ATOM 821 C CA 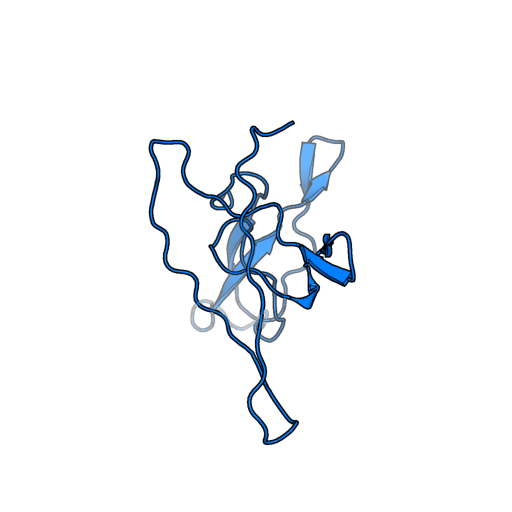. GLY A 1 112 ? 3.983 3.022 23.241 1.00 58.56 112 GLY A CA 1
ATOM 822 C C . GLY A 1 112 ? 5.279 2.409 23.762 1.00 58.56 112 GLY A C 1
ATOM 823 O O . GLY A 1 112 ? 5.485 2.383 24.973 1.00 58.56 112 GLY 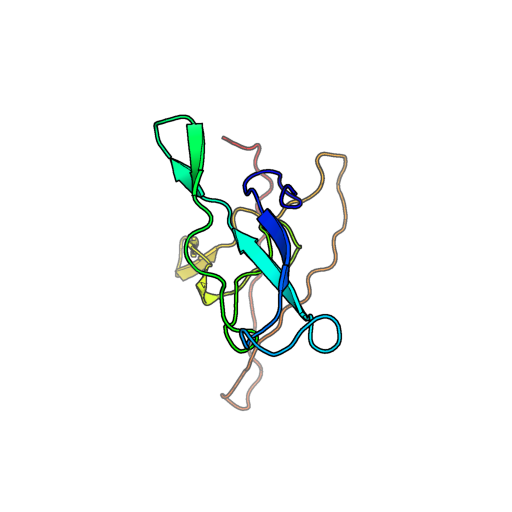A O 1
ATOM 824 N N . GLY A 1 113 ? 6.118 1.888 22.870 1.00 50.44 113 GLY A N 1
ATOM 825 C CA . GLY A 1 113 ? 7.460 1.402 23.190 1.00 50.44 113 GLY A CA 1
ATOM 826 C C . GLY A 1 113 ? 8.492 2.061 22.280 1.00 50.44 113 GLY A C 1
ATOM 827 O O . GLY A 1 113 ? 8.204 2.306 21.111 1.00 50.44 113 GLY A O 1
ATOM 828 N N . GLU A 1 114 ? 9.669 2.372 22.824 1.00 39.97 114 GLU A N 1
ATOM 829 C CA . GLU A 1 114 ? 10.828 2.788 22.026 1.00 39.97 114 GLU A CA 1
ATOM 830 C C . GLU A 1 114 ? 11.161 1.697 20.988 1.00 39.97 114 GLU A C 1
ATOM 832 O O . GLU A 1 114 ? 11.063 0.509 21.320 1.00 39.97 114 GLU A O 1
ATOM 837 N N . PRO A 1 115 ? 11.539 2.061 19.749 1.00 42.81 115 PRO A N 1
ATOM 838 C CA . PRO A 1 115 ? 11.951 1.081 18.752 1.00 42.81 115 PRO A CA 1
ATOM 839 C C . PRO A 1 115 ? 13.189 0.322 19.256 1.00 42.81 115 PRO A C 1
ATOM 841 O O . PRO A 1 115 ? 14.147 0.942 19.723 1.00 42.81 115 PRO A O 1
ATOM 844 N N . VAL A 1 116 ? 13.139 -1.013 19.196 1.00 37.31 116 VAL A N 1
ATOM 845 C CA . VAL A 1 116 ? 14.268 -1.910 19.513 1.00 37.31 116 VAL A CA 1
ATOM 846 C C 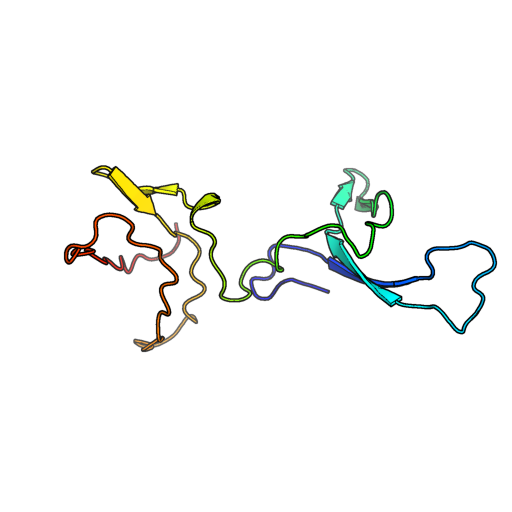. VAL A 1 116 ? 15.287 -1.890 18.381 1.00 37.31 116 VAL A C 1
ATOM 848 O O . VAL A 1 116 ? 14.850 -1.934 17.209 1.00 37.31 116 VAL A O 1
#

Nearest PDB structures (foldseek):
  5ee4-assembly1_A  TM=6.083E-01  e=7.555E+00  Kingella denitrificans ATCC 33394
  5ec6-assembly1_A  TM=5.809E-01  e=7.555E+00  Kingella denitrificans ATCC 33394

Mean predicted aligned error: 9.12 Å

InterPro domains:
  IPR023296 Glycosyl hydrolase, five-bladed beta-propeller domain superfamily [G3DSA:2.115.10.20] (1-51)
  IPR023296 Glycosyl hydrolase, five-bladed beta-propeller domain superfamily [SSF75005] (3-57)

pLDDT: mean 84.66, std 12.47, range [37.31, 96.62]

Radius of gyration: 19.56 Å; Cα contacts (8 Å, |Δi|>4): 108; chains: 1; bounding box: 52×29×55 Å

Sequence (116 aa):
MKSPDGTEDWIVYHATSGIADGWNNRRARAQLVLWGENGLPSFGKPLSTDTAIPVPSGSGIFLAEHAGTAEGGGLLFDSLPLGAGAAQQTPLLLHYRNATGTDAALRLEAHGGEPV

Secondary st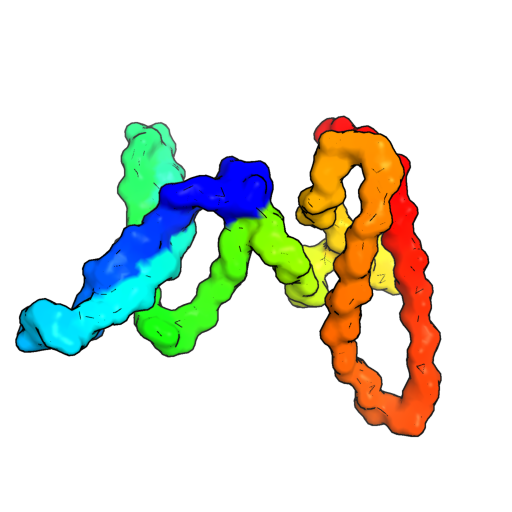ructure (DSSP, 8-state):
-B-TTSS-BEEEEEE-SSTT-TTTT-EEEEEEPEE-TTS-EE--SPPPTTS--PPPTTSS---GGG-EEETTTEEE-------SSS------PPP----SSS--------------

Foldseek 3Di:
DAFPVRPWDKDWDWDAPDPPCPPPRTDIAMDTWDADPVRDTDRDDGDDPPDDDDDGPQPQDDDQVPFDADPPGDGHDDRNCPDPDDDDDDDDDDDDDDPPPDDDDDDDDDDDDDDD